Protein AF-A0A7C1C0A5-F1 (afdb_monomer)

Sequence (46 aa):
MCPKCDHKVAHTRGVPCGSMLCPHCDIRMIREGSEHYQLILNKRKR

Mean predicted aligned error: 3.88 Å

Structure (mmCIF, N/CA/C/O backbone):
data_AF-A0A7C1C0A5-F1
#
_entry.id   AF-A0A7C1C0A5-F1
#
loop_
_atom_site.group_PDB
_atom_site.id
_atom_site.type_symbol
_atom_site.label_atom_id
_atom_site.label_alt_id
_atom_site.label_comp_id
_atom_site.label_asym_id
_atom_site.label_entity_id
_atom_site.label_seq_id
_atom_site.pdbx_PDB_ins_code
_atom_site.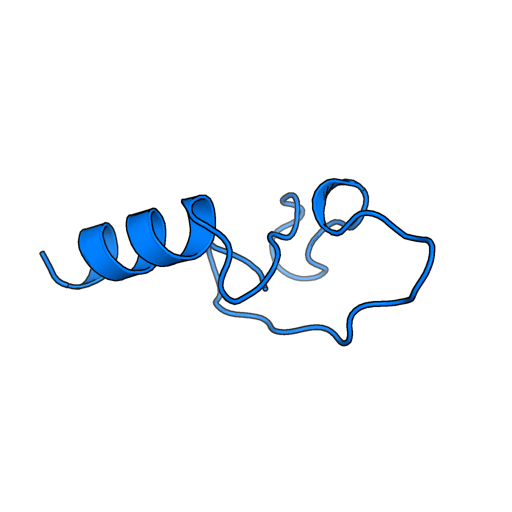Cartn_x
_atom_site.Cartn_y
_atom_site.Cartn_z
_atom_site.occupancy
_atom_site.B_iso_or_equiv
_atom_site.auth_seq_id
_atom_site.auth_comp_id
_atom_site.auth_asym_id
_atom_site.auth_atom_id
_atom_site.pdbx_PDB_model_num
ATOM 1 N N . MET A 1 1 ? -6.273 -4.926 -3.034 1.00 87.62 1 MET A N 1
ATOM 2 C CA . MET A 1 1 ? -7.486 -4.467 -2.327 1.00 87.62 1 MET A CA 1
ATOM 3 C C . MET A 1 1 ? -7.257 -3.060 -1.788 1.00 87.62 1 MET A C 1
ATOM 5 O O . MET A 1 1 ? -6.149 -2.757 -1.356 1.00 87.62 1 MET A O 1
ATOM 9 N N . CYS A 1 2 ? -8.253 -2.184 -1.902 1.00 89.88 2 CYS A N 1
ATOM 10 C CA . CYS A 1 2 ? -8.200 -0.817 -1.402 1.00 89.88 2 CYS A CA 1
ATOM 11 C C . CYS A 1 2 ? -8.602 -0.781 0.081 1.00 89.88 2 CYS A C 1
ATOM 13 O O . CYS A 1 2 ? -9.734 -1.141 0.400 1.00 89.88 2 CYS A O 1
ATOM 15 N N . PRO A 1 3 ? -7.738 -0.295 0.990 1.00 87.69 3 PRO A N 1
ATOM 16 C CA . PRO A 1 3 ? -8.041 -0.274 2.420 1.00 87.69 3 PRO A CA 1
ATOM 17 C C . PRO A 1 3 ? -9.115 0.758 2.812 1.00 87.69 3 PRO A C 1
ATOM 19 O O . PRO A 1 3 ? -9.608 0.729 3.938 1.00 87.69 3 PRO A O 1
ATOM 22 N N . LYS A 1 4 ? -9.485 1.671 1.903 1.00 88.25 4 LYS A N 1
ATOM 23 C CA . LYS A 1 4 ? -10.468 2.739 2.146 1.00 88.25 4 LYS A CA 1
ATOM 24 C C . LYS A 1 4 ? -11.871 2.396 1.642 1.00 88.25 4 LYS A C 1
ATOM 26 O O . LYS A 1 4 ? -12.823 2.591 2.382 1.00 88.25 4 LYS A O 1
ATOM 31 N N . CYS A 1 5 ? -11.992 1.896 0.412 1.00 89.56 5 CYS A N 1
ATOM 32 C CA . CYS A 1 5 ? -13.285 1.624 -0.235 1.00 89.56 5 CYS A CA 1
ATOM 33 C C . CYS A 1 5 ? -13.543 0.144 -0.538 1.00 89.56 5 CYS A C 1
ATOM 35 O O . CYS A 1 5 ? -14.467 -0.172 -1.277 1.00 89.56 5 CYS A O 1
ATOM 37 N N . ASP A 1 6 ? -12.692 -0.758 -0.047 1.00 86.62 6 ASP A N 1
ATOM 38 C CA . ASP A 1 6 ? -12.815 -2.209 -0.240 1.00 86.62 6 ASP A CA 1
ATOM 39 C C . ASP A 1 6 ? -12.697 -2.718 -1.677 1.00 86.62 6 ASP A C 1
ATOM 41 O O . ASP A 1 6 ? -12.787 -3.920 -1.922 1.00 86.62 6 ASP A O 1
ATOM 45 N N . HIS A 1 7 ? -12.399 -1.836 -2.630 1.00 90.25 7 HIS A N 1
ATOM 46 C CA . HIS A 1 7 ? -12.269 -2.211 -4.028 1.00 90.25 7 HIS A CA 1
ATOM 47 C C . HIS A 1 7 ? -11.168 -3.265 -4.231 1.00 90.25 7 HIS A C 1
ATOM 49 O O . HIS A 1 7 ? -9.997 -3.068 -3.871 1.00 90.25 7 HIS A O 1
ATOM 55 N N . LYS A 1 8 ? -11.540 -4.409 -4.807 1.00 88.50 8 LYS A N 1
ATOM 56 C CA . LYS A 1 8 ? -10.626 -5.511 -5.112 1.00 88.50 8 LYS A CA 1
ATOM 57 C C . LYS A 1 8 ? -10.269 -5.465 -6.590 1.00 88.50 8 LYS A C 1
ATOM 59 O O . LYS A 1 8 ? -11.141 -5.347 -7.438 1.00 88.50 8 LYS A O 1
ATOM 64 N N . VAL A 1 9 ? -8.979 -5.588 -6.875 1.00 87.38 9 VAL A N 1
ATOM 65 C CA . VAL A 1 9 ? -8.459 -5.738 -8.237 1.00 87.38 9 VAL A CA 1
ATOM 66 C C . VAL A 1 9 ? -7.703 -7.050 -8.313 1.00 87.38 9 VAL A C 1
ATOM 68 O O . VAL A 1 9 ? -7.116 -7.484 -7.314 1.00 87.38 9 VAL A O 1
ATOM 71 N N . ALA A 1 10 ? -7.707 -7.665 -9.492 1.00 87.12 10 ALA A N 1
ATOM 72 C CA . ALA A 1 10 ? -6.874 -8.825 -9.756 1.00 87.12 10 ALA A CA 1
ATOM 73 C C . ALA A 1 10 ? -5.394 -8.438 -9.616 1.00 87.12 10 ALA A C 1
ATOM 75 O O . ALA A 1 10 ? -4.959 -7.388 -10.090 1.00 87.12 10 ALA A O 1
ATOM 76 N N . HIS A 1 11 ? -4.618 -9.276 -8.932 1.00 86.56 11 HIS A N 1
ATOM 77 C CA . HIS A 1 11 ? -3.184 -9.062 -8.818 1.00 86.56 11 HIS A CA 1
ATOM 78 C C . HIS A 1 11 ? -2.486 -9.489 -10.111 1.00 86.56 11 HIS A C 1
ATOM 80 O O . HIS A 1 11 ? -2.522 -10.663 -10.482 1.00 86.56 11 HIS A O 1
ATOM 86 N N . THR A 1 12 ? -1.806 -8.548 -10.759 1.00 85.75 12 THR A N 1
ATOM 87 C CA . THR A 1 12 ? -0.956 -8.830 -11.918 1.00 85.75 12 THR A CA 1
ATOM 88 C C . THR A 1 12 ? 0.418 -9.301 -11.448 1.00 85.75 12 THR A C 1
ATOM 90 O O .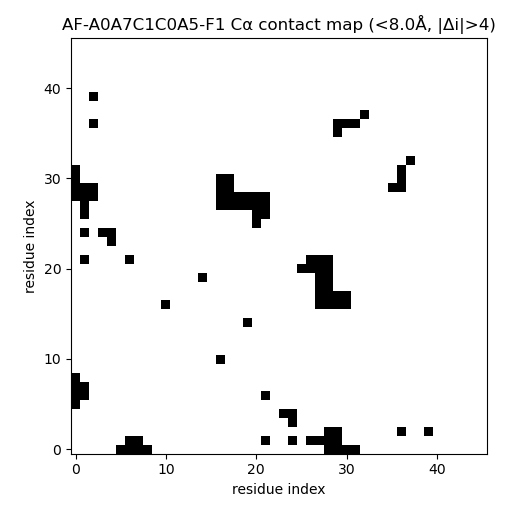 THR A 1 12 ? 1.119 -8.584 -10.732 1.00 85.75 12 THR A O 1
ATOM 93 N N . ARG A 1 13 ? 0.823 -10.512 -11.856 1.00 86.31 13 ARG A N 1
ATOM 94 C CA . ARG A 1 13 ? 2.167 -11.038 -11.564 1.00 86.31 13 ARG A CA 1
ATOM 95 C C . ARG A 1 13 ? 3.232 -10.086 -12.114 1.00 86.31 13 ARG A C 1
ATOM 97 O O . ARG A 1 13 ? 3.127 -9.629 -13.245 1.00 86.31 13 ARG A O 1
ATOM 104 N N . GLY A 1 14 ? 4.248 -9.800 -11.303 1.00 88.75 14 GLY A N 1
ATOM 105 C CA . GLY A 1 14 ? 5.313 -8.850 -11.643 1.00 88.75 14 GLY A CA 1
ATOM 106 C C . GLY A 1 14 ? 5.011 -7.394 -11.276 1.00 88.75 14 GLY A C 1
ATOM 107 O O . GLY A 1 14 ? 5.926 -6.579 -11.302 1.00 88.75 14 GLY A O 1
ATOM 108 N N . VAL A 1 15 ? 3.780 -7.064 -10.863 1.00 86.62 15 VAL A N 1
ATOM 109 C CA . VAL A 1 15 ? 3.414 -5.715 -10.406 1.00 86.62 15 VAL A CA 1
ATOM 110 C C . VAL A 1 15 ? 3.166 -5.730 -8.895 1.00 86.62 15 VAL A C 1
ATOM 112 O O . VAL A 1 15 ? 2.203 -6.353 -8.435 1.00 86.62 15 VAL A O 1
ATOM 115 N N . PRO A 1 16 ? 3.998 -5.056 -8.084 1.00 87.50 16 PRO A N 1
ATOM 116 C CA . PRO A 1 16 ? 3.750 -4.920 -6.654 1.00 87.50 16 PRO A CA 1
ATOM 117 C C . PRO A 1 16 ? 2.372 -4.305 -6.385 1.00 87.50 16 PRO A C 1
ATOM 119 O O . PRO A 1 16 ? 1.985 -3.319 -7.000 1.00 87.50 16 PRO A O 1
ATOM 122 N N . CYS A 1 17 ? 1.624 -4.831 -5.412 1.00 86.06 17 CYS A N 1
ATOM 123 C CA . CYS A 1 17 ? 0.309 -4.261 -5.080 1.00 86.06 17 CYS A CA 1
ATOM 124 C C . CYS A 1 17 ? 0.407 -2.768 -4.714 1.00 86.06 17 CYS A C 1
ATOM 126 O O . CYS A 1 17 ? -0.461 -1.990 -5.091 1.00 86.06 17 CYS A O 1
ATOM 128 N N . GLY A 1 18 ? 1.495 -2.370 -4.043 1.00 85.00 18 GLY A N 1
ATOM 129 C CA . GLY A 1 18 ? 1.724 -0.993 -3.611 1.00 85.00 18 GLY A CA 1
ATOM 130 C C . GLY A 1 18 ? 2.094 -0.007 -4.722 1.00 85.00 18 GLY A C 1
ATOM 131 O O . GLY A 1 18 ? 2.077 1.192 -4.455 1.00 85.00 18 GLY A O 1
ATOM 132 N N . SER A 1 19 ? 2.421 -0.471 -5.936 1.00 89.06 19 SER A N 1
ATOM 133 C CA . SER A 1 19 ? 2.634 0.418 -7.089 1.00 89.06 19 SER A CA 1
ATOM 134 C C . SER A 1 19 ? 1.333 0.748 -7.822 1.00 89.06 19 SER A C 1
ATOM 136 O O . SER A 1 19 ? 1.307 1.688 -8.608 1.00 89.06 19 SER A O 1
ATOM 138 N N . MET A 1 20 ? 0.253 0.005 -7.565 1.00 87.94 20 MET A N 1
ATOM 139 C CA . MET A 1 20 ? -1.070 0.308 -8.102 1.00 87.94 20 MET A CA 1
ATOM 140 C C . MET A 1 20 ? -1.824 1.252 -7.168 1.00 87.94 20 MET A C 1
ATOM 142 O O . MET A 1 20 ? -1.834 1.069 -5.946 1.00 87.94 20 MET A O 1
ATOM 146 N N . LEU A 1 21 ? -2.491 2.240 -7.759 1.00 90.44 21 LEU A N 1
ATOM 147 C CA . LEU A 1 21 ? -3.415 3.130 -7.068 1.00 90.44 21 LEU A CA 1
ATOM 148 C C . LEU A 1 21 ? -4.854 2.670 -7.305 1.00 90.44 21 LEU A C 1
ATOM 150 O O . LEU A 1 21 ? -5.200 2.139 -8.359 1.00 90.44 21 LEU A O 1
ATOM 154 N N . CYS A 1 22 ? -5.700 2.846 -6.295 1.00 90.12 22 CYS A N 1
ATOM 155 C CA . CYS A 1 22 ? -7.115 2.534 -6.392 1.00 90.12 22 CYS A CA 1
ATOM 156 C C . CYS A 1 22 ? -7.827 3.570 -7.280 1.00 90.12 22 CYS A C 1
ATOM 158 O O . CYS A 1 22 ? -7.814 4.745 -6.918 1.00 90.12 22 CYS A O 1
ATOM 160 N N . PRO A 1 23 ? -8.573 3.166 -8.323 1.00 89.12 23 PRO A N 1
ATOM 161 C CA . PRO A 1 23 ? -9.231 4.102 -9.243 1.00 89.12 23 PRO A CA 1
ATOM 162 C C . PRO A 1 23 ? -10.293 4.993 -8.574 1.00 89.12 23 PRO A C 1
ATOM 164 O O . PRO A 1 23 ? -10.598 6.070 -9.063 1.00 89.12 23 PRO A O 1
ATOM 167 N N . HIS A 1 24 ? -10.851 4.564 -7.438 1.00 90.94 24 HIS A N 1
ATOM 168 C CA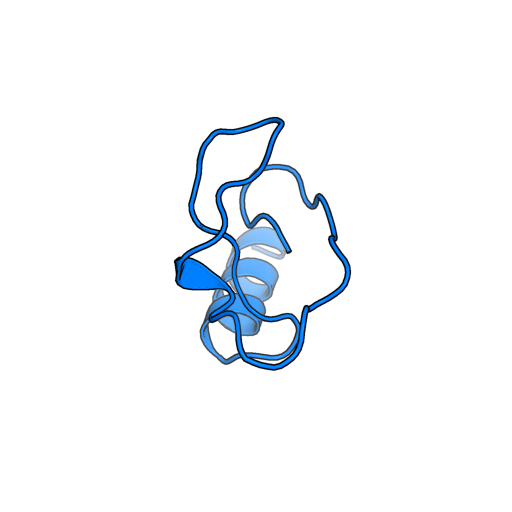 . HIS A 1 24 ? -11.877 5.319 -6.706 1.00 90.94 24 HIS A CA 1
ATOM 169 C C . HIS A 1 24 ? -11.348 6.250 -5.611 1.00 90.94 24 HIS A C 1
ATOM 171 O O . HIS A 1 24 ? -12.073 7.112 -5.128 1.00 90.94 24 HIS A O 1
ATOM 177 N N . CYS A 1 25 ? -10.142 6.001 -5.107 1.00 90.94 25 CYS A N 1
ATOM 178 C CA . CYS A 1 25 ? -9.647 6.642 -3.884 1.00 90.94 25 CYS A CA 1
ATOM 179 C C . CYS A 1 25 ? -8.254 7.233 -4.038 1.00 90.94 25 CYS A C 1
ATOM 181 O O . CYS A 1 25 ? -7.815 7.922 -3.124 1.00 90.94 25 CYS A O 1
ATOM 183 N N . ASP A 1 26 ? -7.574 6.909 -5.137 1.00 90.50 26 ASP A N 1
ATOM 184 C CA . ASP A 1 26 ? -6.218 7.332 -5.465 1.00 90.50 26 ASP A CA 1
ATOM 185 C C . ASP A 1 26 ? -5.175 6.985 -4.386 1.00 90.50 26 ASP A C 1
ATOM 187 O O . ASP A 1 26 ? -4.198 7.685 -4.151 1.00 90.50 26 ASP A O 1
ATOM 191 N N . ILE A 1 27 ? -5.393 5.865 -3.685 1.00 90.38 27 ILE A N 1
ATOM 192 C CA . ILE A 1 27 ? -4.479 5.356 -2.655 1.00 90.38 27 ILE A CA 1
ATOM 193 C C . ILE A 1 27 ? -3.837 4.043 -3.074 1.00 90.38 27 ILE A C 1
ATOM 195 O O . ILE A 1 27 ? -4.424 3.262 -3.827 1.00 90.38 27 ILE A O 1
ATOM 199 N N . ARG A 1 28 ? -2.656 3.766 -2.516 1.00 90.94 28 ARG A N 1
ATOM 200 C CA . ARG A 1 28 ? -1.925 2.523 -2.771 1.00 90.94 28 ARG A CA 1
ATOM 201 C C . ARG A 1 28 ? -2.748 1.305 -2.388 1.00 90.94 28 ARG A C 1
ATOM 203 O O . AR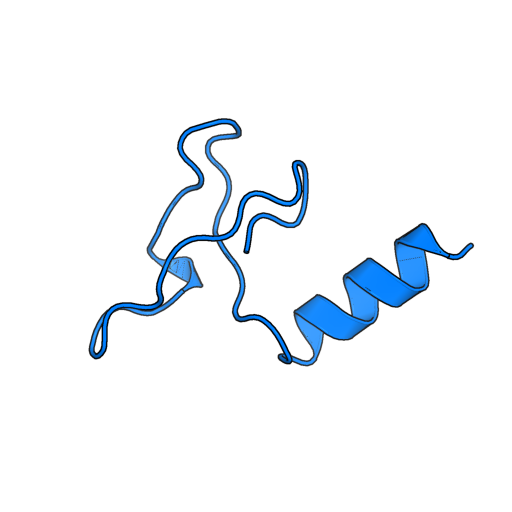G A 1 28 ? -3.310 1.218 -1.293 1.00 90.94 28 ARG A O 1
ATOM 210 N N . MET A 1 29 ? -2.783 0.347 -3.301 1.00 90.44 29 MET A N 1
ATOM 211 C CA . MET A 1 29 ? -3.444 -0.919 -3.067 1.00 90.44 29 MET A CA 1
ATOM 212 C C . MET A 1 29 ? -2.567 -1.832 -2.214 1.00 90.44 29 MET A C 1
ATOM 214 O O . MET A 1 29 ? -1.339 -1.815 -2.273 1.00 90.44 29 MET A O 1
ATOM 218 N N . ILE A 1 30 ? -3.216 -2.667 -1.413 1.00 89.38 30 ILE A N 1
ATOM 219 C CA . ILE A 1 30 ? -2.544 -3.658 -0.576 1.00 89.38 30 ILE A CA 1
ATOM 220 C C . ILE A 1 30 ? -2.877 -5.070 -1.040 1.00 89.38 30 ILE A C 1
ATOM 222 O O . ILE A 1 30 ? -3.914 -5.315 -1.670 1.00 89.38 30 ILE A O 1
ATOM 226 N N . ARG A 1 31 ? -1.995 -6.014 -0.719 1.00 88.81 31 ARG A N 1
ATOM 227 C CA . ARG A 1 31 ? -2.213 -7.429 -1.009 1.00 88.81 31 ARG A CA 1
ATOM 228 C C . ARG A 1 31 ? -3.232 -8.012 -0.031 1.00 88.81 31 ARG A C 1
ATOM 230 O O . ARG A 1 31 ? -3.062 -7.893 1.183 1.00 88.81 31 ARG A O 1
ATOM 237 N N . GLU A 1 32 ? -4.255 -8.672 -0.560 1.00 85.50 32 GLU A N 1
ATOM 238 C CA . GLU A 1 32 ? -5.217 -9.431 0.242 1.00 85.50 32 GLU A CA 1
ATOM 239 C C . GLU A 1 32 ? -4.501 -10.593 0.952 1.00 85.50 32 GLU A C 1
ATOM 241 O O . GLU A 1 32 ? -3.685 -11.289 0.346 1.00 85.50 32 GLU A O 1
ATOM 246 N N . GLY A 1 33 ? -4.734 -10.744 2.258 1.00 83.75 33 GLY A N 1
ATOM 247 C CA . GLY A 1 33 ? -4.062 -11.745 3.099 1.00 83.75 33 GLY A CA 1
ATOM 248 C C . GLY A 1 33 ? -2.668 -11.363 3.622 1.00 83.75 33 GLY A C 1
ATOM 249 O O . GLY A 1 33 ? -2.066 -12.151 4.343 1.00 83.75 33 GLY A O 1
ATOM 250 N N . SER A 1 34 ? -2.150 -10.171 3.305 1.00 86.50 34 SER A N 1
ATOM 251 C CA . SER A 1 34 ? -0.931 -9.646 3.948 1.00 86.50 34 SER A CA 1
ATOM 252 C C . SER A 1 34 ? -1.168 -9.249 5.412 1.00 86.50 34 SER A C 1
ATOM 254 O O . SER A 1 34 ? -2.306 -9.030 5.829 1.00 86.50 34 SER A O 1
ATOM 256 N N . GLU A 1 35 ? -0.095 -9.084 6.188 1.00 88.56 35 GLU A N 1
ATOM 257 C CA . GLU A 1 35 ? -0.172 -8.580 7.568 1.00 88.56 35 GLU A CA 1
ATOM 258 C C . GLU A 1 35 ? -0.922 -7.239 7.643 1.00 88.56 35 GLU A C 1
ATOM 260 O O . GLU A 1 35 ? -1.865 -7.084 8.420 1.00 88.56 35 GLU A O 1
ATOM 265 N N . HIS A 1 36 ? -0.592 -6.296 6.753 1.00 86.75 36 HIS A N 1
ATOM 266 C CA . HIS A 1 36 ? -1.284 -5.010 6.661 1.00 86.75 36 HIS A CA 1
ATOM 267 C C . HIS A 1 36 ? -2.792 -5.159 6.420 1.00 86.75 36 HIS A C 1
ATOM 269 O O . HIS A 1 36 ? -3.579 -4.408 6.993 1.00 86.75 36 HIS A O 1
ATOM 275 N N . TYR A 1 37 ? -3.211 -6.141 5.616 1.00 88.25 37 TYR A N 1
ATOM 276 C CA . TYR A 1 37 ? -4.629 -6.421 5.383 1.00 88.25 37 TYR A CA 1
ATOM 277 C C . TYR A 1 37 ? -5.338 -6.882 6.664 1.00 88.25 37 TYR A C 1
ATOM 279 O O . TYR A 1 37 ? -6.407 -6.365 6.987 1.00 88.25 37 TYR A O 1
ATOM 287 N N . GLN A 1 38 ? -4.719 -7.780 7.435 1.00 89.44 38 GLN A N 1
ATOM 288 C CA . GLN A 1 38 ? -5.269 -8.235 8.717 1.00 89.44 38 GLN A CA 1
ATOM 289 C C . GLN A 1 38 ? -5.393 -7.088 9.727 1.00 89.44 38 GLN A C 1
ATOM 291 O O . GLN A 1 38 ? -6.421 -6.958 10.390 1.00 89.44 38 GLN A O 1
ATOM 296 N N . LEU A 1 39 ? -4.396 -6.199 9.798 1.00 90.25 39 LEU A N 1
ATOM 297 C CA . LEU A 1 39 ? -4.447 -5.015 10.663 1.00 90.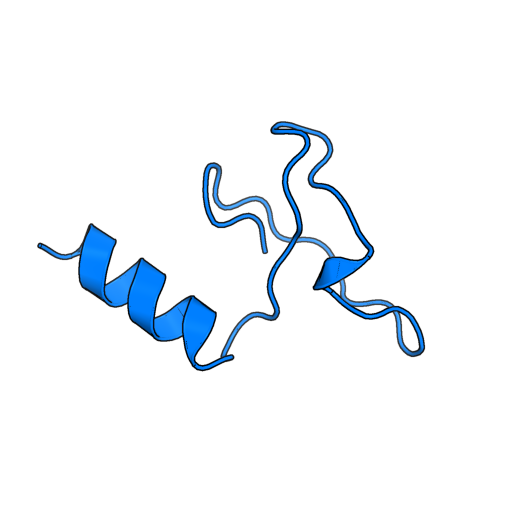25 39 LEU A CA 1
ATOM 298 C C . LEU A 1 39 ? -5.639 -4.104 10.334 1.00 90.25 39 LEU A C 1
ATOM 300 O O . LEU A 1 39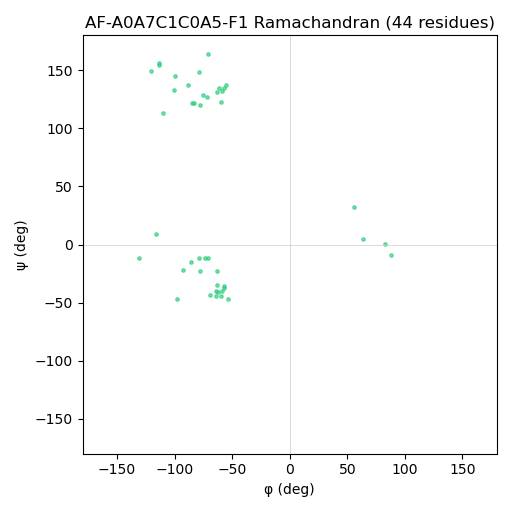 ? -6.290 -3.586 11.240 1.00 90.25 39 LEU A O 1
ATOM 304 N N . ILE A 1 40 ? -5.952 -3.920 9.050 1.00 89.00 40 ILE A N 1
ATOM 305 C CA . ILE A 1 40 ? -7.099 -3.111 8.614 1.00 89.00 40 ILE A CA 1
ATOM 306 C C . ILE A 1 40 ? -8.423 -3.789 8.965 1.00 89.00 40 ILE A C 1
ATOM 308 O O . ILE A 1 40 ? -9.325 -3.125 9.475 1.00 89.00 40 ILE A O 1
ATOM 312 N N . LEU A 1 41 ? -8.539 -5.101 8.746 1.00 87.62 41 LEU A N 1
ATOM 313 C CA . LEU A 1 41 ? -9.726 -5.859 9.147 1.00 87.62 41 LEU A CA 1
ATOM 314 C C . LEU A 1 41 ? -9.963 -5.780 10.657 1.00 87.62 41 LEU A C 1
ATOM 316 O O . LEU A 1 41 ? -11.087 -5.537 11.090 1.00 87.62 4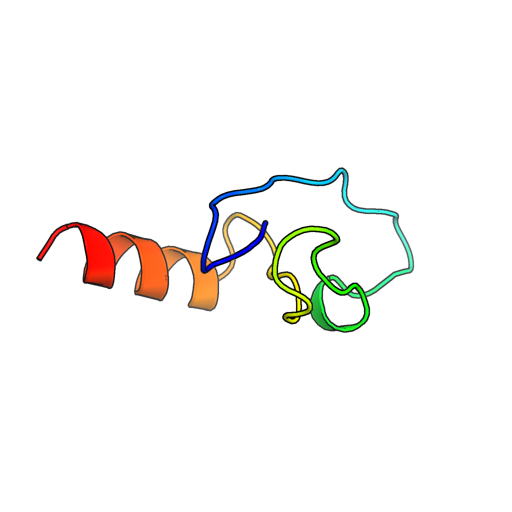1 LEU A O 1
ATOM 320 N N . ASN A 1 42 ? -8.904 -5.925 11.453 1.00 89.62 42 ASN A N 1
ATOM 321 C CA . ASN A 1 42 ? -8.982 -5.824 12.907 1.00 89.62 42 ASN A CA 1
ATOM 322 C C . ASN A 1 42 ? -9.393 -4.419 13.360 1.00 89.62 42 ASN A C 1
ATOM 324 O O . ASN A 1 42 ? -10.217 -4.295 14.261 1.00 89.62 42 ASN A O 1
ATOM 328 N N . LYS A 1 43 ? -8.883 -3.362 12.711 1.00 88.00 43 LYS A N 1
ATOM 329 C CA . LYS A 1 43 ? -9.293 -1.977 12.998 1.00 88.00 43 LYS A CA 1
ATOM 330 C C . LYS A 1 43 ? -10.764 -1.707 12.694 1.00 88.00 43 LYS A C 1
ATOM 332 O O . LYS A 1 43 ? -11.365 -0.915 13.397 1.00 88.00 43 LYS A O 1
ATOM 337 N N . ARG A 1 44 ? -11.332 -2.331 11.660 1.00 81.62 44 ARG A N 1
ATOM 338 C CA . ARG A 1 4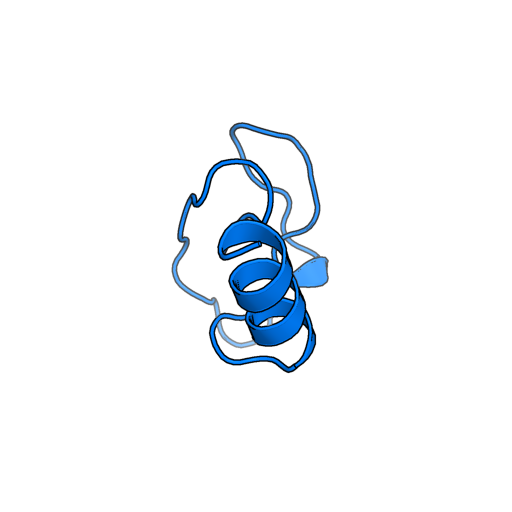4 ? -12.741 -2.138 11.268 1.00 81.62 44 ARG A CA 1
ATOM 339 C C . ARG A 1 44 ? -13.739 -2.895 12.137 1.00 81.62 44 ARG A C 1
ATOM 341 O O . ARG A 1 44 ? -14.909 -2.543 12.148 1.00 81.62 44 ARG A O 1
ATOM 348 N N . LYS A 1 45 ? -13.297 -3.963 12.804 1.00 81.00 45 LYS A N 1
ATOM 349 C CA . LYS A 1 45 ? -14.127 -4.746 13.731 1.00 81.00 45 LYS A CA 1
ATOM 350 C C . LYS A 1 45 ? -14.290 -4.085 15.103 1.00 81.00 45 LYS A C 1
ATOM 352 O O . LYS A 1 45 ? -15.079 -4.584 15.899 1.00 81.00 45 LYS A O 1
ATOM 357 N N . ARG A 1 46 ? -13.506 -3.048 15.393 1.00 65.50 46 ARG A N 1
ATOM 358 C CA . ARG A 1 46 ? -13.477 -2.339 16.670 1.00 65.50 46 ARG A CA 1
ATOM 359 C C . ARG A 1 46 ? -14.228 -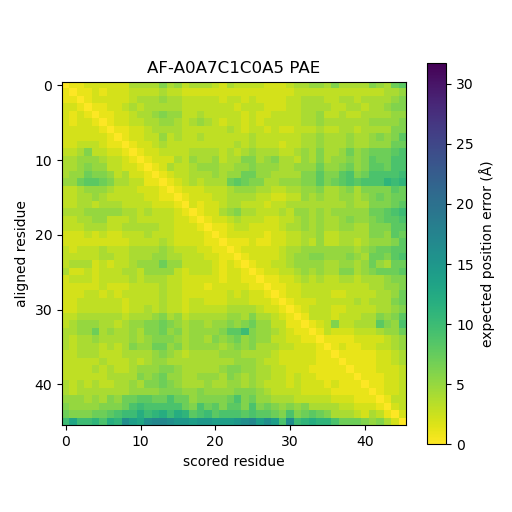1.022 16.552 1.00 65.50 46 ARG A C 1
ATOM 361 O O . ARG A 1 46 ? -14.895 -0.677 17.545 1.00 65.50 46 ARG A O 1
#

Radius of gyration: 10.45 Å; Cα contacts (8 Å, |Δi|>4): 50; chains: 1; bounding box: 19×19×29 Å

Solvent-accessible surface area (backbone atoms only — not comparable to full-atom values): 2944 Å² total; per-residue (Å²): 49,26,90,86,80,67,52,73,64,87,82,53,88,96,55,62,46,65,78,38,61,31,94,90,73,74,40,61,18,42,52,81,85,36,72,70,43,53,54,51,54,56,61,71,77,106

pLDDT: mean 87.52, std 3.97, range [65.5, 90.94]

Foldseek 3Di:
DDLPPPDDDDDDPPDAQQVDADPVPRHGGDDPPDPVNVVSVVVVVD

Secondary structure (DSSP, 8-state):
--TTT----PPPTTS-GGGSBPTTT--B---TTSHHHHHHHHHHT-